Protein AF-A0A545TLX8-F1 (afdb_monomer_lite)

Foldseek 3Di:
DDDDDPPPPVPPDVVNVLVVVLVVLLVVLVVLLVVLVVQLVVLVVVLVVQLVVLVVVCVVVVVPCVSVVSNVVSVVSNVVSVVSSVVSVVVSVVVNVVSVD

pLDDT: mean 90.24, std 14.49, range [48.75, 98.81]

Organism: NCBI:txid2591008

Secondary structure (DSSP, 8-state):
-------------HHHHHHHHHHHHHHHHHHHHHHHHHHHHHHHHHHHHHHHHHHHHHHH-TT-THHHHHHHHHHHHHHHHHHHHHHHHHHHHHHHHHHT-

Structure (mmCIF, N/CA/C/O backbone):
data_AF-A0A545TLX8-F1
#
_entry.id   AF-A0A545TLX8-F1
#
loop_
_atom_site.group_PDB
_atom_site.id
_atom_site.type_symbol
_atom_site.label_atom_id
_atom_site.label_alt_id
_atom_site.label_comp_id
_atom_site.label_asym_id
_atom_site.label_entity_id
_atom_site.label_seq_id
_atom_site.pdbx_PDB_ins_code
_atom_site.Cartn_x
_atom_site.Cartn_y
_atom_site.Cartn_z
_atom_site.occupancy
_atom_site.B_iso_or_equiv
_atom_site.auth_seq_id
_atom_site.auth_comp_id
_atom_site.auth_asym_id
_atom_site.auth_atom_id
_atom_site.pdbx_PDB_model_num
ATOM 1 N N . MET A 1 1 ? 47.329 22.826 -48.114 1.00 51.75 1 MET A N 1
ATOM 2 C CA . MET A 1 1 ? 47.108 21.373 -48.281 1.00 51.75 1 MET A CA 1
ATOM 3 C C . MET A 1 1 ? 48.059 20.677 -47.335 1.00 51.75 1 MET A C 1
ATOM 5 O O . MET A 1 1 ? 49.229 21.012 -47.410 1.00 51.75 1 MET A O 1
ATOM 9 N N . SER A 1 2 ? 47.710 19.789 -46.412 1.00 51.66 2 SER A N 1
ATOM 10 C CA . SER A 1 2 ? 46.490 19.122 -45.901 1.00 51.66 2 SER A CA 1
ATOM 11 C C . SER A 1 2 ? 46.993 18.411 -44.606 1.00 51.66 2 SER A C 1
ATOM 13 O O . SER A 1 2 ? 48.202 18.255 -44.475 1.00 51.66 2 SER A O 1
ATOM 15 N N . GLU A 1 3 ? 46.269 18.007 -43.564 1.00 49.75 3 GLU A N 1
ATOM 16 C CA . GLU A 1 3 ? 44.889 17.579 -43.309 1.00 49.75 3 GLU A CA 1
ATOM 17 C C . GLU A 1 3 ? 44.534 17.928 -41.839 1.00 49.75 3 GLU A C 1
ATOM 19 O O . GLU A 1 3 ? 45.441 18.035 -41.008 1.00 49.75 3 GLU A O 1
ATOM 24 N N . PRO A 1 4 ? 43.251 18.102 -41.474 1.00 57.38 4 PRO A N 1
ATOM 25 C CA . PRO A 1 4 ? 42.845 18.149 -40.071 1.00 57.38 4 PRO A CA 1
ATOM 26 C C . PRO A 1 4 ? 42.923 16.748 -39.429 1.00 57.38 4 PRO A C 1
ATOM 28 O O . PRO A 1 4 ? 42.746 15.748 -40.128 1.00 57.38 4 PRO A O 1
ATOM 31 N N . PRO A 1 5 ? 43.162 16.653 -38.107 1.00 55.62 5 PRO A N 1
ATOM 32 C CA . PRO A 1 5 ? 43.213 15.374 -37.412 1.00 55.62 5 PRO A CA 1
ATOM 33 C C . PRO A 1 5 ? 41.854 14.677 -37.510 1.00 55.62 5 PRO A C 1
ATOM 35 O O . PRO A 1 5 ? 40.814 15.276 -37.233 1.00 55.62 5 PRO A O 1
ATOM 38 N N . SER A 1 6 ? 41.870 13.406 -37.911 1.00 55.62 6 SER A N 1
ATOM 39 C CA . SER A 1 6 ? 40.708 12.529 -37.854 1.00 55.62 6 SER A CA 1
ATOM 40 C C . SER A 1 6 ? 40.335 12.318 -36.389 1.00 55.62 6 SER A C 1
ATOM 42 O O . SER A 1 6 ? 40.909 11.462 -35.713 1.00 55.62 6 SER A O 1
ATOM 44 N N . ASP A 1 7 ? 39.397 13.118 -35.893 1.00 54.72 7 ASP A N 1
ATOM 45 C CA . ASP A 1 7 ? 38.679 12.813 -34.666 1.00 54.72 7 ASP A CA 1
ATOM 46 C C . ASP A 1 7 ? 37.878 11.536 -34.928 1.00 54.72 7 ASP A C 1
ATOM 48 O O . ASP A 1 7 ? 36.757 11.558 -35.441 1.00 54.72 7 ASP A O 1
ATOM 52 N N . SER A 1 8 ? 38.493 10.388 -34.638 1.00 50.25 8 SER A N 1
ATOM 53 C CA . SER A 1 8 ? 37.780 9.135 -34.435 1.00 50.25 8 SER A CA 1
ATOM 54 C C . SER A 1 8 ? 37.026 9.260 -33.114 1.00 50.25 8 SER A C 1
ATOM 56 O O . SER A 1 8 ? 37.333 8.577 -32.134 1.00 50.25 8 SER A O 1
ATOM 58 N N . GLY A 1 9 ? 36.064 10.183 -33.087 1.00 48.75 9 GLY A N 1
ATOM 59 C CA . GLY A 1 9 ? 35.051 10.266 -32.063 1.00 48.75 9 GLY A CA 1
ATOM 60 C C . GLY A 1 9 ? 34.437 8.884 -31.997 1.00 48.75 9 GLY A 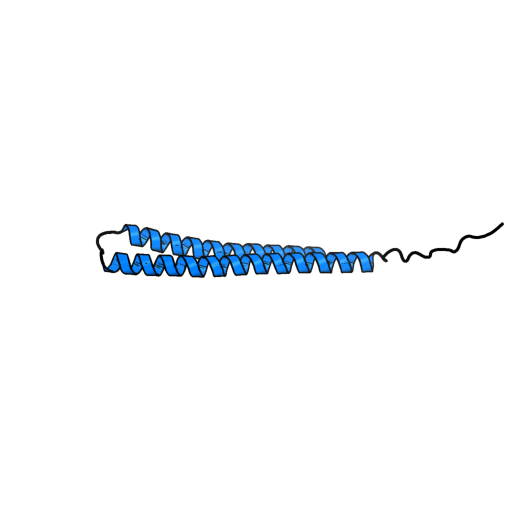C 1
ATOM 61 O O . GLY A 1 9 ? 33.826 8.414 -32.958 1.00 48.75 9 GLY A O 1
ATOM 62 N N . ASN A 1 10 ? 34.719 8.191 -30.901 1.00 59.22 10 ASN A N 1
ATOM 63 C CA . ASN A 1 10 ? 34.219 6.865 -30.616 1.00 59.22 10 ASN A CA 1
ATOM 64 C C . ASN A 1 10 ? 32.701 6.993 -30.466 1.00 59.22 10 ASN A C 1
ATOM 66 O O . ASN A 1 10 ? 32.192 7.181 -29.361 1.00 59.22 10 ASN A O 1
ATOM 70 N N . VAL A 1 11 ? 31.989 6.986 -31.598 1.00 61.44 11 VAL A N 1
ATOM 71 C CA . VAL A 1 11 ? 30.533 6.900 -31.650 1.00 61.44 11 VAL A CA 1
ATOM 72 C C . VAL A 1 11 ? 30.196 5.712 -30.763 1.00 61.44 11 VAL A C 1
ATOM 74 O O . VAL A 1 11 ? 30.763 4.640 -31.004 1.00 61.44 11 VAL A O 1
ATOM 77 N N . PRO A 1 12 ? 29.366 5.875 -29.717 1.00 60.88 12 PRO A N 1
ATOM 78 C CA . PRO A 1 12 ? 28.989 4.756 -28.879 1.00 60.88 12 PRO A CA 1
ATOM 79 C C . PRO A 1 12 ? 28.530 3.634 -29.801 1.00 60.88 12 PRO A C 1
ATOM 81 O O . PRO A 1 12 ? 27.534 3.775 -30.514 1.00 60.88 12 PRO A O 1
ATOM 84 N N . ASN A 1 13 ? 29.306 2.548 -29.844 1.00 74.25 13 ASN A N 1
ATOM 85 C CA . ASN A 1 13 ? 28.875 1.318 -30.483 1.00 74.25 13 ASN A CA 1
ATOM 86 C C . ASN A 1 13 ? 27.464 1.048 -29.941 1.00 74.25 13 ASN A C 1
ATOM 88 O O . ASN A 1 13 ? 27.250 1.167 -28.735 1.00 74.25 13 ASN A O 1
ATOM 92 N N . ALA A 1 14 ? 26.503 0.736 -30.812 1.00 77.06 14 ALA A N 1
ATOM 93 C CA . ALA A 1 14 ? 25.105 0.516 -30.444 1.00 77.06 14 ALA A CA 1
ATOM 94 C C . ALA A 1 14 ? 24.928 -0.408 -29.218 1.00 77.06 14 ALA A C 1
ATOM 96 O O . ALA A 1 14 ? 23.973 -0.243 -28.462 1.00 77.06 14 ALA A O 1
ATOM 97 N N . ALA A 1 15 ? 25.875 -1.322 -28.974 1.00 80.38 15 ALA A N 1
ATOM 98 C CA . ALA A 1 15 ? 25.959 -2.120 -27.753 1.00 80.38 15 ALA A CA 1
ATOM 99 C C . ALA A 1 15 ? 26.127 -1.273 -26.473 1.00 80.38 15 ALA A C 1
ATOM 101 O O . ALA A 1 15 ? 25.341 -1.418 -25.545 1.00 80.38 15 ALA A O 1
ATOM 102 N N . ALA A 1 16 ? 27.073 -0.330 -26.441 1.00 84.25 16 ALA A N 1
ATOM 103 C CA . ALA A 1 16 ? 27.293 0.552 -25.293 1.00 84.25 16 ALA A CA 1
ATOM 104 C C . ALA A 1 16 ? 26.076 1.454 -25.017 1.00 84.25 16 ALA A C 1
ATOM 106 O O . ALA A 1 16 ? 25.699 1.658 -23.866 1.00 84.25 16 ALA A O 1
ATOM 107 N N . ALA A 1 17 ? 25.416 1.950 -26.070 1.00 83.56 17 ALA A N 1
ATOM 108 C CA . ALA A 1 17 ? 24.178 2.717 -25.925 1.00 83.56 17 ALA A CA 1
ATOM 109 C C . ALA A 1 17 ? 23.032 1.860 -25.351 1.00 83.56 17 ALA A C 1
ATOM 111 O O . ALA A 1 17 ? 22.284 2.325 -24.488 1.00 83.56 17 ALA A O 1
ATOM 112 N N . LYS A 1 18 ? 22.918 0.594 -25.784 1.00 85.56 18 LYS A N 1
ATOM 113 C CA . LYS A 1 18 ? 21.954 -0.372 -25.239 1.00 85.56 18 LYS A CA 1
ATOM 114 C C . LYS A 1 18 ? 22.229 -0.664 -23.762 1.00 85.56 18 LYS A C 1
ATOM 116 O O . LYS A 1 18 ? 21.292 -0.637 -22.969 1.00 85.56 18 LYS A O 1
ATOM 121 N N . ASP A 1 19 ? 23.485 -0.876 -23.381 1.00 87.31 19 ASP A N 1
ATOM 122 C CA . ASP A 1 19 ? 23.868 -1.156 -21.992 1.00 87.31 19 ASP A CA 1
ATOM 123 C C . ASP A 1 19 ? 23.550 0.025 -21.065 1.00 87.31 19 ASP A C 1
ATOM 125 O O . ASP A 1 19 ? 22.981 -0.159 -19.988 1.00 87.31 19 ASP A O 1
ATOM 129 N N . MET A 1 20 ? 23.834 1.255 -21.509 1.00 87.75 20 MET A N 1
ATOM 130 C CA . MET A 1 20 ? 23.481 2.471 -20.768 1.00 87.75 20 MET A CA 1
ATOM 131 C C . MET A 1 20 ? 21.964 2.626 -20.601 1.00 87.75 20 MET A C 1
ATOM 133 O O . MET A 1 20 ? 21.492 2.958 -19.512 1.00 87.75 20 MET A O 1
ATOM 137 N N . MET A 1 21 ? 21.191 2.354 -21.657 1.00 88.50 21 MET A N 1
ATOM 138 C CA . MET A 1 21 ? 19.728 2.385 -21.601 1.00 88.50 21 MET A CA 1
ATOM 139 C C . MET A 1 21 ? 19.188 1.350 -20.606 1.00 88.50 21 MET A C 1
ATOM 141 O O . MET A 1 21 ? 18.360 1.688 -19.763 1.00 88.50 21 MET A O 1
ATOM 145 N N . LEU A 1 22 ? 19.675 0.106 -20.663 1.00 90.94 22 LEU A N 1
ATOM 146 C CA . LEU A 1 22 ? 19.267 -0.957 -19.741 1.00 90.94 22 LEU A CA 1
ATOM 147 C C . LEU A 1 22 ? 19.594 -0.599 -18.288 1.00 90.94 22 LEU A C 1
ATOM 149 O O . LEU A 1 22 ? 18.749 -0.780 -17.414 1.00 90.94 22 LEU A O 1
ATOM 153 N N . ALA A 1 23 ? 20.781 -0.046 -18.026 1.00 91.50 23 ALA A N 1
ATOM 154 C CA . ALA A 1 23 ? 21.168 0.397 -16.690 1.00 91.50 23 ALA A CA 1
ATOM 155 C C . ALA A 1 23 ? 20.229 1.488 -16.150 1.00 91.50 23 ALA A C 1
ATOM 157 O O . ALA A 1 23 ? 19.754 1.386 -15.018 1.00 91.50 23 ALA A O 1
ATOM 158 N N . SER A 1 24 ? 19.907 2.494 -16.972 1.00 93.88 24 SER A N 1
ATOM 159 C CA . SER A 1 24 ? 18.985 3.569 -16.590 1.00 93.88 24 SER A CA 1
ATOM 160 C C . SER A 1 24 ? 17.574 3.047 -16.320 1.00 93.88 24 SER A C 1
ATOM 162 O O . SER A 1 24 ? 16.979 3.418 -15.309 1.00 93.88 24 SER A O 1
ATOM 164 N N . VAL A 1 25 ? 17.050 2.153 -17.166 1.00 94.06 25 VAL A N 1
ATOM 165 C CA . VAL A 1 25 ? 15.722 1.561 -16.950 1.00 94.06 25 VAL A CA 1
ATOM 166 C C . VAL A 1 25 ? 15.699 0.711 -15.680 1.00 94.06 25 VAL A C 1
ATOM 168 O O . VAL A 1 25 ? 14.778 0.844 -14.876 1.00 94.06 25 VAL A O 1
ATOM 171 N N . ASN A 1 26 ? 16.722 -0.115 -15.457 1.00 93.88 26 ASN A N 1
ATOM 172 C CA . ASN A 1 26 ? 16.831 -0.925 -14.244 1.00 93.88 26 ASN A CA 1
ATOM 173 C C . ASN A 1 26 ? 16.836 -0.051 -12.983 1.00 93.88 26 ASN A C 1
ATOM 175 O O . ASN A 1 26 ? 16.161 -0.381 -12.009 1.00 93.88 26 ASN A O 1
ATOM 179 N N . GLN A 1 27 ? 17.543 1.082 -13.011 1.00 96.38 27 GLN A N 1
ATOM 180 C CA . GLN A 1 27 ? 17.550 2.032 -11.902 1.00 96.38 27 GLN A CA 1
ATOM 181 C C . GLN A 1 27 ? 16.166 2.651 -11.669 1.00 96.38 27 GLN A C 1
ATOM 183 O O . GLN A 1 27 ? 15.692 2.658 -10.536 1.00 96.38 27 GLN A O 1
ATOM 188 N N . SER A 1 28 ? 15.493 3.135 -12.717 1.00 96.75 28 SER A N 1
ATOM 189 C CA . SER A 1 28 ? 14.144 3.704 -12.591 1.00 96.75 28 SER A CA 1
ATOM 190 C C . SER A 1 28 ? 13.135 2.693 -12.048 1.00 96.75 28 SER A C 1
ATOM 192 O O . SER A 1 28 ? 12.282 3.043 -11.236 1.00 96.75 28 SER A O 1
ATOM 194 N N . ILE A 1 29 ? 13.251 1.428 -12.451 1.00 97.44 29 ILE A N 1
ATOM 195 C CA . ILE A 1 29 ? 12.402 0.348 -11.949 1.00 97.44 29 ILE A CA 1
ATOM 196 C C . ILE A 1 29 ? 12.684 0.055 -10.475 1.00 97.44 29 ILE A C 1
ATOM 198 O O . ILE A 1 29 ? 11.743 -0.089 -9.695 1.00 97.44 29 ILE A O 1
ATOM 202 N N . ALA A 1 30 ? 13.958 -0.009 -10.082 1.00 97.62 30 ALA A N 1
ATOM 203 C CA . ALA A 1 30 ? 14.333 -0.206 -8.687 1.00 97.62 30 ALA A CA 1
ATOM 204 C C . ALA A 1 30 ? 13.761 0.905 -7.793 1.00 97.62 30 ALA A C 1
ATOM 206 O O . ALA A 1 30 ? 13.194 0.601 -6.746 1.00 97.62 30 ALA A O 1
ATOM 207 N N . LEU A 1 31 ? 13.840 2.163 -8.241 1.00 98.44 31 LEU A N 1
ATOM 208 C CA . LEU A 1 31 ? 13.251 3.307 -7.543 1.00 98.44 31 LEU A CA 1
ATOM 209 C C . LEU A 1 31 ? 11.728 3.180 -7.428 1.00 98.44 31 LEU A C 1
ATOM 211 O O . LEU A 1 31 ? 11.198 3.294 -6.333 1.00 98.44 31 LEU A O 1
ATOM 215 N N . ALA A 1 32 ? 11.024 2.839 -8.510 1.00 98.25 32 ALA A N 1
ATOM 216 C CA . ALA A 1 32 ? 9.569 2.680 -8.466 1.00 98.25 32 ALA A CA 1
ATOM 217 C C . ALA A 1 32 ? 9.116 1.596 -7.467 1.00 98.25 32 ALA A C 1
ATOM 219 O O . ALA A 1 32 ? 8.140 1.780 -6.739 1.00 98.25 32 ALA A O 1
ATOM 220 N N . VAL A 1 33 ? 9.828 0.463 -7.406 1.00 98.44 33 VAL A N 1
ATOM 221 C CA . VAL A 1 33 ? 9.540 -0.606 -6.435 1.00 98.44 33 VAL A CA 1
ATOM 222 C C . VAL A 1 33 ? 9.856 -0.157 -5.004 1.00 98.44 33 VAL A C 1
ATOM 224 O O . VAL A 1 33 ? 9.104 -0.486 -4.084 1.00 98.44 33 VAL A O 1
ATOM 227 N N . GLN A 1 34 ? 10.939 0.598 -4.802 1.00 98.56 34 GLN A N 1
ATOM 228 C CA . GLN A 1 34 ? 11.283 1.181 -3.502 1.00 98.56 34 GLN A CA 1
ATOM 229 C C . GLN A 1 34 ? 10.216 2.175 -3.036 1.00 98.56 34 GLN A C 1
ATOM 231 O O . GLN A 1 34 ? 9.695 2.009 -1.937 1.00 98.56 34 GLN A O 1
ATOM 236 N N . ASP A 1 35 ? 9.805 3.106 -3.896 1.00 98.56 35 ASP A N 1
ATOM 237 C CA . ASP A 1 35 ? 8.772 4.101 -3.601 1.00 98.56 35 ASP A CA 1
ATOM 238 C C . ASP A 1 35 ? 7.447 3.435 -3.209 1.00 98.56 35 ASP A C 1
ATOM 240 O O . ASP A 1 35 ? 6.822 3.804 -2.214 1.00 98.56 35 ASP A O 1
ATOM 244 N N . ALA A 1 36 ? 7.032 2.398 -3.944 1.00 98.62 36 ALA A N 1
ATOM 245 C CA . ALA A 1 36 ? 5.830 1.634 -3.613 1.00 98.62 36 ALA A CA 1
ATOM 246 C C . ALA A 1 36 ? 5.971 0.870 -2.283 1.00 98.62 36 ALA A C 1
ATOM 248 O O . ALA A 1 36 ? 5.017 0.769 -1.507 1.00 98.62 36 ALA A O 1
ATOM 249 N N . THR A 1 37 ? 7.168 0.356 -1.986 1.00 98.75 37 THR A N 1
ATOM 250 C CA . THR A 1 37 ? 7.457 -0.313 -0.710 1.00 98.75 37 THR A CA 1
ATOM 251 C C . THR A 1 37 ? 7.381 0.674 0.453 1.00 98.75 37 THR A C 1
ATOM 253 O O . THR A 1 37 ? 6.816 0.357 1.501 1.00 98.75 37 THR A O 1
ATOM 256 N N . ASP A 1 38 ? 7.921 1.876 0.280 1.00 98.75 38 ASP A N 1
ATOM 257 C CA . ASP A 1 38 ? 7.915 2.913 1.307 1.00 98.75 38 ASP A CA 1
ATOM 258 C C . ASP A 1 38 ? 6.515 3.491 1.515 1.00 98.75 38 ASP A C 1
ATOM 260 O O . ASP A 1 38 ? 6.101 3.684 2.660 1.00 98.75 38 ASP A O 1
ATOM 264 N N . LEU A 1 39 ? 5.729 3.654 0.446 1.00 98.50 39 LEU A N 1
ATOM 265 C CA . LEU A 1 39 ? 4.306 3.975 0.546 1.00 98.50 39 LEU A CA 1
ATOM 266 C C . LEU A 1 39 ? 3.560 2.937 1.397 1.00 98.50 39 LEU A C 1
ATOM 268 O O . LEU A 1 39 ? 2.845 3.315 2.326 1.00 98.50 39 LEU A O 1
ATOM 272 N N . MET A 1 40 ? 3.755 1.643 1.119 1.00 98.69 40 MET A N 1
ATOM 273 C CA . MET A 1 40 ? 3.147 0.557 1.893 1.00 98.69 40 MET A CA 1
ATOM 274 C C . MET A 1 40 ? 3.544 0.624 3.372 1.00 98.69 40 MET A C 1
ATOM 276 O O . MET A 1 40 ? 2.680 0.524 4.241 1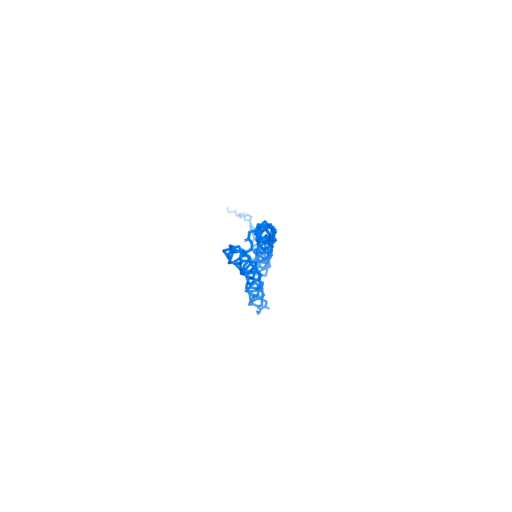.00 98.69 40 MET A O 1
ATOM 280 N N . ARG A 1 41 ? 4.829 0.835 3.686 1.00 98.69 41 ARG A N 1
ATOM 281 C CA . ARG A 1 41 ? 5.295 0.972 5.078 1.00 98.69 41 ARG A CA 1
ATOM 282 C C . ARG A 1 41 ? 4.671 2.176 5.782 1.00 98.69 41 ARG A C 1
ATOM 284 O O . ARG A 1 41 ? 4.253 2.055 6.934 1.00 98.69 41 ARG A O 1
ATOM 291 N N . ASN A 1 42 ? 4.590 3.315 5.098 1.00 98.62 42 ASN A N 1
ATOM 292 C CA . ASN A 1 42 ? 4.015 4.538 5.649 1.00 98.62 42 ASN A CA 1
ATOM 293 C C . ASN A 1 42 ? 2.519 4.370 5.934 1.00 98.62 42 ASN A C 1
ATOM 295 O O . ASN A 1 42 ? 2.076 4.665 7.044 1.00 98.62 42 ASN A O 1
ATOM 299 N N . ILE A 1 43 ? 1.761 3.830 4.974 1.00 98.69 43 ILE A N 1
ATOM 300 C CA . ILE A 1 43 ? 0.338 3.520 5.152 1.00 98.69 43 ILE A CA 1
ATOM 301 C C . ILE A 1 43 ? 0.152 2.520 6.294 1.00 98.69 43 ILE A C 1
ATOM 303 O O . ILE A 1 43 ? -0.637 2.777 7.196 1.00 98.69 43 ILE A O 1
ATOM 307 N N . ALA A 1 44 ? 0.913 1.422 6.321 1.00 98.25 44 ALA A N 1
ATOM 308 C CA . ALA A 1 44 ? 0.797 0.417 7.375 1.00 98.25 44 ALA A CA 1
ATOM 309 C C . ALA A 1 44 ? 1.021 1.006 8.777 1.00 98.25 44 ALA A C 1
ATOM 311 O O . ALA A 1 44 ? 0.288 0.669 9.706 1.00 98.25 44 ALA A O 1
ATOM 312 N N . SER A 1 45 ? 1.992 1.909 8.935 1.00 98.56 45 SER A N 1
ATOM 313 C CA . SER A 1 45 ? 2.265 2.586 10.208 1.00 98.56 45 SER A CA 1
ATOM 314 C C . SER A 1 45 ? 1.110 3.499 10.648 1.00 98.56 45 SER A C 1
ATOM 316 O O . SER A 1 45 ? 0.620 3.402 11.780 1.00 98.56 45 SER A O 1
ATOM 318 N N . ILE A 1 46 ? 0.634 4.355 9.737 1.00 98.69 46 ILE A N 1
ATOM 319 C CA . ILE A 1 46 ? -0.462 5.297 10.001 1.00 98.69 46 ILE A CA 1
ATOM 320 C C . ILE A 1 46 ? -1.746 4.531 10.327 1.00 98.69 46 ILE A C 1
ATOM 322 O O . ILE A 1 46 ? -2.354 4.755 11.373 1.00 98.69 46 ILE A O 1
ATOM 326 N N . GLU A 1 47 ? -2.126 3.578 9.483 1.00 98.75 47 GLU A N 1
ATOM 327 C CA . GLU A 1 47 ? -3.390 2.855 9.614 1.00 98.75 47 GLU A CA 1
ATOM 328 C C . GLU A 1 47 ? -3.396 1.900 10.813 1.00 98.75 47 GLU A C 1
ATOM 330 O O . GLU A 1 47 ? -4.412 1.766 11.492 1.00 98.75 47 GLU A O 1
ATOM 335 N N . THR A 1 48 ? -2.253 1.309 11.184 1.00 98.62 48 THR A N 1
ATOM 336 C CA . THR A 1 48 ? -2.151 0.548 12.446 1.00 98.62 48 THR A CA 1
ATOM 337 C C . THR A 1 48 ? -2.402 1.448 13.659 1.00 98.62 48 THR A C 1
ATOM 339 O O . THR A 1 48 ? -3.057 1.032 14.619 1.00 98.62 48 THR A O 1
ATOM 342 N N . THR A 1 49 ? -1.943 2.702 13.612 1.00 98.75 49 THR A N 1
ATOM 343 C CA . THR A 1 49 ? -2.223 3.691 14.664 1.00 98.75 49 THR A CA 1
ATOM 344 C C . THR A 1 49 ? -3.710 4.048 14.706 1.00 98.75 49 THR A C 1
ATOM 346 O O . THR A 1 49 ? -4.303 4.075 15.787 1.00 98.75 49 THR A O 1
ATOM 349 N N . VAL A 1 50 ? -4.338 4.256 13.543 1.00 98.75 50 VAL A N 1
ATOM 350 C CA . VAL A 1 50 ? -5.788 4.492 13.426 1.00 98.75 50 VAL A CA 1
ATOM 351 C C . VAL A 1 50 ? -6.577 3.333 14.039 1.00 98.75 50 VAL A C 1
ATOM 353 O O . VAL A 1 50 ? -7.442 3.567 14.886 1.00 98.75 50 VAL A O 1
ATOM 356 N N . ILE A 1 51 ? -6.235 2.088 13.690 1.00 98.81 51 ILE A N 1
ATOM 357 C CA . ILE A 1 51 ? -6.866 0.878 14.235 1.00 98.81 51 ILE A CA 1
ATOM 358 C C . ILE A 1 51 ? -6.734 0.837 15.759 1.00 98.81 51 ILE A C 1
ATOM 360 O O . ILE A 1 51 ? -7.724 0.579 16.445 1.00 98.81 51 ILE A O 1
ATOM 364 N N . GLY A 1 52 ? -5.545 1.110 16.304 1.00 98.56 52 GLY A N 1
ATOM 365 C CA . GLY A 1 52 ? -5.309 1.113 17.749 1.00 98.56 52 GLY A CA 1
ATOM 366 C C . GLY A 1 52 ? -6.173 2.140 18.490 1.00 98.56 52 GLY A C 1
ATOM 367 O O . GLY A 1 52 ? -6.833 1.799 19.474 1.00 98.56 52 GLY A O 1
ATOM 368 N N . ILE A 1 53 ? -6.230 3.378 17.988 1.00 98.38 53 ILE A N 1
ATOM 369 C CA . ILE A 1 53 ? -7.038 4.456 18.582 1.00 98.38 53 ILE A CA 1
ATOM 370 C C . ILE A 1 53 ? -8.534 4.132 18.492 1.00 98.38 53 ILE A C 1
ATOM 372 O O . ILE A 1 53 ? -9.251 4.263 19.487 1.00 98.38 53 ILE A O 1
ATOM 376 N N . ALA A 1 54 ? -9.013 3.695 17.325 1.00 98.50 54 ALA A N 1
ATOM 377 C CA . ALA A 1 54 ? -10.413 3.334 17.128 1.00 98.50 54 ALA A CA 1
ATOM 378 C C . ALA A 1 54 ? -10.818 2.143 18.010 1.00 98.50 54 ALA A C 1
ATOM 380 O O . ALA A 1 54 ? -11.879 2.176 18.625 1.00 98.50 54 ALA A O 1
ATOM 381 N N . SER A 1 55 ? -9.946 1.143 18.161 1.00 98.44 55 SER A N 1
ATOM 382 C CA . SER A 1 55 ? -10.189 -0.013 19.034 1.00 98.44 55 SER A CA 1
ATOM 383 C C . SER A 1 55 ? -10.295 0.394 20.505 1.00 98.44 55 SER A C 1
ATOM 385 O O . SER A 1 55 ? -11.208 -0.047 21.200 1.00 98.44 55 SER A O 1
ATOM 387 N N . ALA A 1 56 ? -9.405 1.274 20.982 1.00 98.38 56 ALA A N 1
ATOM 388 C CA . ALA A 1 56 ? -9.456 1.782 22.352 1.00 98.38 56 ALA A CA 1
ATOM 389 C C . ALA A 1 56 ? -10.739 2.585 22.623 1.00 98.38 56 ALA A C 1
ATOM 391 O O . ALA A 1 56 ? -11.370 2.416 23.666 1.00 98.38 56 ALA A O 1
ATOM 392 N N . LYS A 1 57 ? -11.156 3.428 21.669 1.00 98.12 57 LYS A N 1
ATOM 393 C CA . LYS A 1 57 ? -12.416 4.175 21.765 1.00 98.12 57 LYS A CA 1
ATOM 394 C C . LYS A 1 57 ? -13.631 3.256 21.741 1.00 98.12 57 LYS A C 1
ATOM 396 O O . LYS A 1 57 ? -14.533 3.435 22.550 1.00 98.12 57 LYS A O 1
ATOM 401 N N . TRP A 1 58 ? -13.629 2.240 20.884 1.00 98.00 58 TRP A N 1
ATOM 402 C CA . TRP A 1 58 ? -14.736 1.294 20.813 1.00 98.00 58 TRP A CA 1
ATOM 403 C C . TRP A 1 58 ? -14.888 0.477 22.094 1.00 98.00 58 TRP A C 1
ATOM 405 O O . TRP A 1 58 ? -16.005 0.233 22.536 1.00 98.00 58 TRP A O 1
ATOM 415 N N . LEU A 1 59 ? -13.777 0.117 22.741 1.00 97.31 59 LEU A N 1
ATOM 416 C CA . LEU A 1 59 ? -13.811 -0.528 24.052 1.00 97.31 59 LEU A CA 1
ATOM 417 C C . LEU A 1 59 ? -14.464 0.367 25.122 1.00 97.31 59 LEU A C 1
ATOM 419 O O . LEU A 1 59 ? -15.200 -0.138 25.967 1.00 97.31 59 LEU A O 1
ATOM 423 N N . ALA A 1 60 ? -14.202 1.677 25.090 1.00 97.38 60 ALA A N 1
ATOM 424 C CA . ALA A 1 60 ? -14.793 2.642 26.020 1.00 97.38 60 ALA A CA 1
ATOM 425 C C . ALA A 1 60 ? -16.269 2.953 25.704 1.00 97.38 60 ALA A C 1
ATOM 427 O O . ALA A 1 60 ? -17.059 3.201 26.613 1.00 97.38 60 ALA A O 1
ATOM 428 N N . GLU A 1 61 ? -16.644 2.924 24.425 1.00 97.19 61 GLU A N 1
ATOM 429 C CA . GLU A 1 61 ? -17.964 3.301 23.914 1.00 97.19 61 GLU A CA 1
ATOM 430 C C . GLU A 1 61 ? -18.525 2.207 22.976 1.00 97.19 61 GLU A C 1
ATOM 432 O O . GLU A 1 61 ? -18.681 2.428 21.772 1.00 97.19 61 GLU A O 1
ATOM 437 N N . PRO A 1 62 ? -18.863 1.010 23.493 1.00 92.56 62 PRO A N 1
ATOM 438 C CA . PRO A 1 62 ? -19.170 -0.164 22.663 1.00 92.56 62 PRO A CA 1
ATOM 439 C C . PRO A 1 62 ? -20.427 -0.016 21.798 1.00 92.56 62 PRO A C 1
ATOM 441 O O . PRO A 1 62 ? -20.547 -0.672 20.763 1.00 92.56 62 PRO A O 1
ATOM 444 N N . ALA A 1 63 ? -21.356 0.858 22.197 1.00 95.88 63 ALA A N 1
ATOM 445 C CA . ALA A 1 63 ? -22.561 1.161 21.428 1.00 95.88 63 ALA A CA 1
ATOM 446 C C . ALA A 1 63 ? -22.280 2.005 20.170 1.00 95.88 63 ALA A C 1
ATOM 448 O O . ALA A 1 63 ? -23.113 2.041 19.264 1.00 95.88 63 ALA A O 1
ATOM 449 N N . ASN A 1 64 ? -21.126 2.677 20.096 1.00 95.50 64 ASN A N 1
ATOM 450 C CA . ASN A 1 64 ? -20.745 3.474 18.940 1.00 95.50 64 ASN A CA 1
ATOM 451 C C . ASN A 1 64 ? -20.060 2.593 17.886 1.00 95.50 64 ASN A C 1
ATOM 453 O O . ASN A 1 64 ? -18.856 2.341 17.926 1.00 95.50 64 ASN A O 1
ATOM 457 N N . VAL A 1 65 ? -20.853 2.115 16.929 1.00 93.62 65 VAL A N 1
ATOM 458 C CA . VAL A 1 65 ? -20.396 1.193 15.879 1.00 93.62 65 VAL A CA 1
ATOM 459 C C . VAL A 1 65 ? -19.523 1.854 14.806 1.00 93.62 65 VAL A C 1
ATOM 461 O O . VAL A 1 65 ? -18.877 1.140 14.042 1.00 93.62 65 VAL A O 1
ATOM 464 N N . GLU A 1 66 ? -19.424 3.187 14.767 1.00 96.06 66 GLU A N 1
ATOM 465 C CA . GLU A 1 66 ? -18.602 3.894 13.772 1.00 96.06 66 GLU A CA 1
ATOM 466 C C . GLU A 1 66 ? -17.111 3.569 13.899 1.00 96.06 66 GLU A C 1
ATOM 468 O O . GLU A 1 66 ? -16.381 3.551 12.908 1.00 96.06 66 GLU A O 1
ATOM 473 N N . TYR A 1 67 ? -16.644 3.220 15.099 1.00 98.06 67 TYR A N 1
ATOM 474 C CA . TYR A 1 67 ? -15.262 2.783 15.286 1.00 98.06 67 TYR A CA 1
ATOM 475 C C . TYR A 1 67 ? -14.944 1.496 14.526 1.00 98.06 67 TYR A C 1
ATOM 477 O O . TYR A 1 67 ? -13.826 1.343 14.035 1.00 98.06 67 TYR A O 1
ATOM 485 N N . LYS A 1 68 ? -15.926 0.601 14.356 1.00 95.81 68 LYS A N 1
ATOM 486 C CA . LYS A 1 68 ? -15.767 -0.587 13.515 1.00 95.81 68 LYS A CA 1
ATOM 487 C C . LYS A 1 68 ? -15.560 -0.192 12.052 1.00 95.81 68 LYS A C 1
ATOM 489 O O . LYS A 1 68 ? -14.667 -0.736 11.411 1.00 95.81 68 LYS A O 1
ATOM 494 N N . ASN A 1 69 ? -16.329 0.776 11.550 1.00 97.12 69 ASN A N 1
ATOM 495 C CA . ASN A 1 69 ? -16.200 1.268 10.174 1.00 97.12 69 ASN A CA 1
ATOM 496 C C . ASN A 1 69 ? -14.822 1.901 9.932 1.00 97.12 69 ASN A C 1
ATOM 498 O O . ASN A 1 69 ? -14.208 1.657 8.896 1.00 97.12 69 ASN A O 1
ATOM 502 N N . ILE A 1 70 ? -14.305 2.662 10.904 1.00 98.31 70 ILE A N 1
ATOM 503 C CA . ILE A 1 70 ? -12.956 3.248 10.843 1.00 98.31 70 ILE A CA 1
ATOM 504 C C . ILE A 1 70 ? -11.885 2.151 10.798 1.00 98.31 70 ILE A C 1
ATOM 506 O O . ILE A 1 70 ? -10.980 2.210 9.969 1.00 98.31 70 ILE A O 1
ATOM 510 N N . ILE A 1 71 ? -11.995 1.134 11.659 1.00 98.56 71 ILE A N 1
ATOM 511 C CA . ILE A 1 71 ? -11.066 -0.005 11.683 1.00 98.56 71 ILE A CA 1
ATOM 512 C C . ILE A 1 71 ? -11.088 -0.759 10.352 1.00 98.56 71 ILE A C 1
ATOM 514 O O . ILE A 1 71 ? -10.033 -1.124 9.839 1.00 98.56 71 ILE A O 1
ATOM 518 N N . ASP A 1 72 ? -12.272 -1.019 9.804 1.00 98.31 72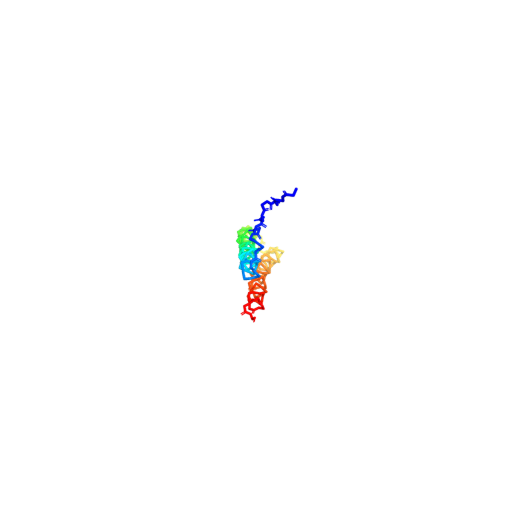 ASP A N 1
ATOM 519 C CA . ASP A 1 72 ? -12.402 -1.754 8.549 1.00 98.31 72 ASP A CA 1
ATOM 520 C C . ASP A 1 72 ? -11.875 -0.924 7.364 1.00 98.31 72 ASP A C 1
ATOM 522 O O . ASP A 1 72 ? -11.106 -1.453 6.562 1.00 9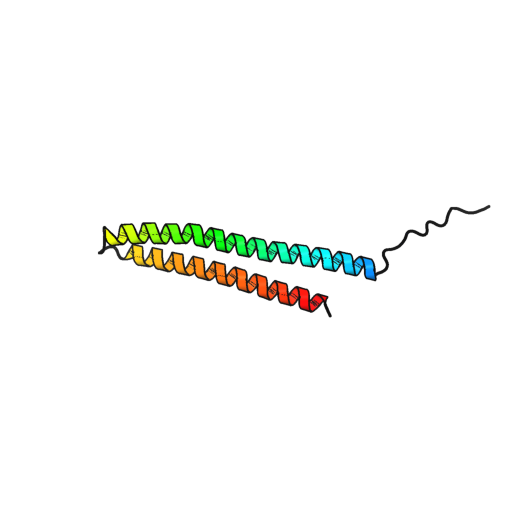8.31 72 ASP A O 1
ATOM 526 N N . SER A 1 73 ? -12.132 0.389 7.336 1.00 98.44 73 SER A N 1
ATOM 527 C CA . SER A 1 73 ? -11.553 1.307 6.339 1.00 98.44 73 SER A CA 1
ATOM 528 C C . SER A 1 73 ? -10.021 1.331 6.402 1.00 98.44 73 SER A C 1
ATOM 530 O O . SER A 1 73 ? -9.352 1.255 5.376 1.00 98.44 73 SER A O 1
ATOM 532 N N . ALA A 1 74 ? -9.441 1.368 7.605 1.00 98.69 74 ALA A N 1
ATOM 533 C CA . ALA A 1 74 ? -7.991 1.339 7.788 1.00 98.69 74 ALA A CA 1
ATOM 534 C C . ALA A 1 74 ? -7.362 0.040 7.246 1.00 98.69 74 ALA A C 1
ATOM 536 O O . ALA A 1 74 ? -6.316 0.067 6.593 1.00 98.69 74 ALA A O 1
ATOM 537 N N . LYS A 1 75 ? -8.019 -1.112 7.455 1.00 98.69 75 LY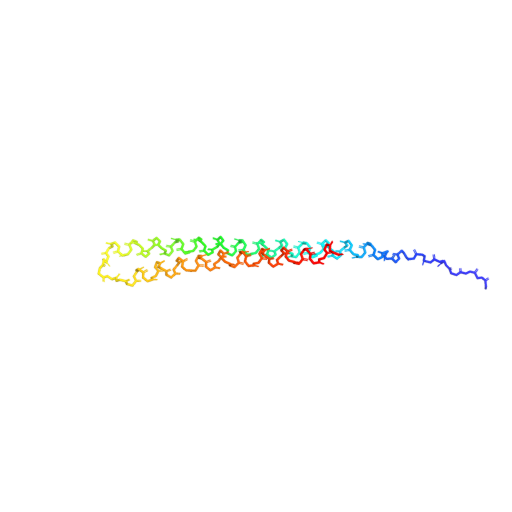S A N 1
ATOM 538 C CA . LYS A 1 75 ? -7.582 -2.393 6.871 1.00 98.69 75 LYS A CA 1
ATOM 539 C C . LYS A 1 7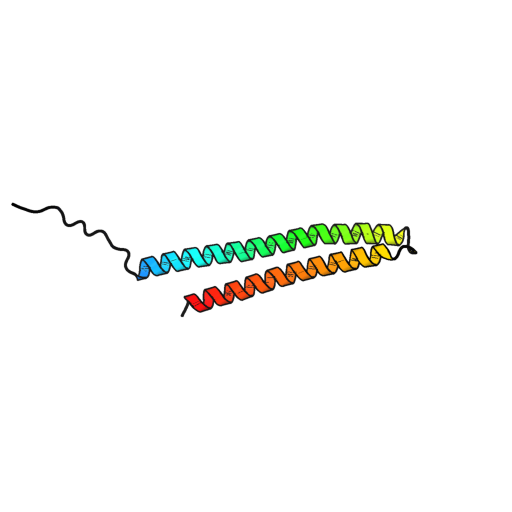5 ? -7.638 -2.371 5.345 1.00 98.69 75 LYS A C 1
ATOM 541 O O . LYS A 1 75 ? -6.719 -2.878 4.707 1.00 98.69 75 LYS A O 1
ATOM 546 N N . GLU A 1 76 ? -8.689 -1.799 4.762 1.00 98.69 76 GLU A N 1
ATOM 547 C CA . GLU A 1 76 ? -8.814 -1.658 3.308 1.00 98.69 76 GLU A CA 1
ATOM 548 C C . GLU A 1 76 ? -7.698 -0.783 2.730 1.00 98.69 76 GLU A C 1
ATOM 550 O O . GLU A 1 76 ? -7.082 -1.165 1.734 1.00 98.69 76 GLU A O 1
ATOM 555 N N . THR A 1 77 ? -7.355 0.327 3.389 1.00 98.62 77 THR A N 1
ATOM 556 C CA . THR A 1 77 ? -6.232 1.184 2.979 1.00 98.62 77 THR A CA 1
ATOM 557 C C . THR A 1 77 ? -4.895 0.434 3.026 1.00 98.62 77 THR A C 1
ATOM 559 O O . THR A 1 77 ? -4.082 0.552 2.103 1.00 98.62 77 THR A O 1
ATOM 562 N N . ILE A 1 78 ? -4.664 -0.398 4.051 1.00 98.69 78 ILE A N 1
ATOM 563 C CA . ILE A 1 78 ? -3.476 -1.267 4.111 1.00 98.69 78 ILE A CA 1
ATOM 564 C C . ILE A 1 78 ? -3.471 -2.248 2.934 1.00 98.69 78 ILE A C 1
ATOM 566 O O . ILE A 1 78 ? -2.464 -2.331 2.226 1.00 98.69 78 ILE A O 1
ATOM 570 N N . THR A 1 79 ? -4.579 -2.948 2.677 1.00 98.50 79 THR A N 1
ATOM 571 C CA . THR A 1 79 ? -4.703 -3.873 1.537 1.00 98.50 79 THR A CA 1
ATOM 572 C C . THR A 1 79 ? -4.426 -3.170 0.211 1.00 98.50 79 THR A C 1
ATOM 574 O O . THR A 1 79 ? -3.637 -3.672 -0.589 1.00 98.50 79 THR A O 1
ATOM 577 N N . PHE A 1 80 ? -4.986 -1.976 0.002 1.00 98.06 80 PHE A N 1
ATOM 578 C CA . PHE A 1 80 ? -4.717 -1.159 -1.180 1.00 98.06 80 PHE A CA 1
ATOM 579 C C . PHE A 1 80 ? -3.216 -0.907 -1.373 1.00 98.06 80 PHE A C 1
ATOM 581 O O . PHE A 1 80 ? -2.707 -1.025 -2.489 1.00 98.06 80 PHE A O 1
ATOM 588 N N . SER A 1 81 ? -2.489 -0.593 -0.299 1.00 98.38 81 SER A N 1
ATOM 589 C CA . SER A 1 81 ? -1.050 -0.325 -0.382 1.00 98.38 81 SER A CA 1
ATOM 590 C C . SER A 1 81 ? -0.232 -1.568 -0.760 1.00 98.38 81 SER A C 1
ATOM 592 O O . SER A 1 81 ? 0.700 -1.476 -1.559 1.00 98.38 81 SER A O 1
ATOM 594 N N . VAL A 1 82 ? -0.631 -2.744 -0.263 1.00 98.56 82 VAL A N 1
ATOM 595 C CA . VAL A 1 82 ? -0.026 -4.032 -0.634 1.00 98.56 82 VAL A CA 1
ATOM 596 C C . VAL A 1 82 ? -0.293 -4.333 -2.105 1.00 98.56 82 VAL A C 1
ATOM 598 O O . VAL A 1 82 ? 0.634 -4.645 -2.850 1.00 98.56 82 VAL A O 1
ATOM 601 N N . GLU A 1 83 ? -1.538 -4.176 -2.557 1.00 98.50 83 GLU A N 1
ATOM 602 C CA . GLU A 1 83 ? -1.886 -4.363 -3.965 1.00 98.50 83 GLU A CA 1
ATOM 603 C C . GLU A 1 83 ? -1.143 -3.393 -4.887 1.00 98.50 83 GLU A C 1
ATOM 605 O O . GLU A 1 83 ? -0.772 -3.766 -6.001 1.00 98.50 83 GLU A O 1
ATOM 610 N N . ASN A 1 84 ? -0.936 -2.146 -4.454 1.00 98.31 84 ASN A N 1
ATOM 611 C CA . ASN A 1 84 ? -0.165 -1.166 -5.207 1.00 98.31 84 ASN A CA 1
ATOM 612 C C . ASN A 1 84 ? 1.283 -1.638 -5.399 1.00 98.31 84 ASN A C 1
ATOM 614 O O . ASN A 1 84 ? 1.751 -1.681 -6.538 1.00 98.31 84 ASN A O 1
ATOM 618 N N . LEU A 1 85 ? 1.948 -2.077 -4.326 1.00 98.69 85 LEU A N 1
ATOM 619 C CA . LEU A 1 85 ? 3.294 -2.645 -4.400 1.00 98.69 85 LEU A CA 1
ATOM 620 C C . LEU A 1 85 ? 3.347 -3.864 -5.331 1.00 98.69 85 LEU A C 1
ATOM 622 O O . LEU A 1 85 ? 4.232 -3.942 -6.185 1.00 98.69 85 LEU A O 1
ATOM 626 N N . THR A 1 86 ? 2.385 -4.784 -5.227 1.00 98.62 86 THR A N 1
ATOM 627 C CA . THR A 1 86 ? 2.300 -5.947 -6.121 1.00 98.62 86 THR A CA 1
ATOM 628 C C . THR A 1 86 ? 2.171 -5.521 -7.582 1.00 98.62 86 THR A C 1
ATOM 630 O O . THR A 1 86 ? 2.957 -5.963 -8.418 1.00 98.62 86 THR A O 1
ATOM 633 N N . LYS A 1 87 ? 1.240 -4.612 -7.900 1.00 98.56 87 LYS A N 1
ATOM 634 C CA . LYS A 1 87 ? 1.020 -4.113 -9.268 1.00 98.56 87 LYS A CA 1
ATOM 635 C C . LYS A 1 87 ? 2.271 -3.433 -9.831 1.00 98.56 87 LYS A C 1
ATOM 637 O O . LYS A 1 87 ? 2.618 -3.654 -10.993 1.00 98.56 87 LYS A O 1
ATOM 642 N N . VAL A 1 88 ? 2.968 -2.630 -9.024 1.00 98.44 88 VAL A N 1
ATOM 643 C CA . VAL A 1 88 ? 4.234 -1.994 -9.421 1.00 98.44 88 VAL A CA 1
ATOM 644 C C . VAL A 1 88 ? 5.309 -3.049 -9.688 1.00 98.44 88 VAL A C 1
ATOM 646 O O . VAL A 1 88 ? 5.937 -3.006 -10.745 1.00 98.44 88 VAL A O 1
ATOM 649 N N . GLY A 1 89 ? 5.475 -4.032 -8.800 1.00 98.00 89 GLY A N 1
ATOM 650 C CA . GLY A 1 89 ? 6.443 -5.122 -8.962 1.00 98.00 89 GLY A CA 1
ATOM 651 C C . GLY A 1 89 ? 6.186 -5.995 -10.197 1.00 98.00 89 GLY A C 1
ATOM 652 O O . GLY A 1 89 ? 7.112 -6.318 -10.941 1.00 98.00 89 GLY A O 1
ATOM 653 N N . GLU A 1 90 ? 4.927 -6.331 -10.478 1.00 98.25 90 GLU A N 1
ATOM 654 C CA . GLU A 1 90 ? 4.549 -7.078 -11.681 1.00 98.25 90 GLU A CA 1
ATOM 655 C C . GLU A 1 90 ? 4.843 -6.293 -12.963 1.00 98.25 90 GLU A C 1
ATOM 657 O O . GLU A 1 90 ? 5.380 -6.840 -13.929 1.00 98.25 90 GLU A O 1
ATOM 662 N N . ASN A 1 91 ? 4.498 -5.003 -12.989 1.00 97.56 91 ASN A N 1
ATOM 663 C CA . ASN A 1 91 ? 4.746 -4.149 -14.147 1.00 97.56 91 ASN A CA 1
ATOM 664 C C . ASN A 1 91 ? 6.246 -3.924 -14.369 1.00 97.56 91 ASN A C 1
ATOM 666 O O . ASN A 1 91 ? 6.708 -4.012 -15.506 1.00 97.56 91 ASN A O 1
ATOM 670 N N . ALA A 1 92 ? 7.013 -3.737 -13.295 1.00 95.81 92 ALA A N 1
ATOM 671 C CA . ALA A 1 92 ? 8.471 -3.726 -13.320 1.00 95.81 92 ALA A CA 1
ATOM 672 C C . ALA A 1 92 ? 9.035 -5.001 -13.973 1.00 95.81 92 ALA A C 1
ATOM 674 O O . ALA A 1 92 ? 9.800 -4.919 -14.936 1.00 95.81 92 ALA A O 1
ATOM 675 N N . GLY A 1 93 ? 8.597 -6.182 -13.524 1.00 95.06 93 GLY A N 1
ATOM 676 C CA . GLY A 1 93 ? 9.022 -7.463 -14.094 1.00 95.06 93 GLY A CA 1
ATOM 677 C C . GLY A 1 93 ? 8.703 -7.601 -15.588 1.00 95.06 93 GLY A C 1
ATOM 678 O O . GLY A 1 93 ? 9.540 -8.071 -16.363 1.00 95.06 93 GLY A O 1
ATOM 679 N N . LYS A 1 94 ? 7.525 -7.131 -16.023 1.00 96.19 94 LYS A N 1
ATOM 680 C CA . LYS A 1 94 ? 7.142 -7.105 -17.447 1.00 96.19 94 LYS A CA 1
ATOM 681 C C . LYS A 1 94 ? 8.075 -6.216 -18.272 1.00 96.19 94 LYS A C 1
ATOM 683 O O . LYS A 1 94 ? 8.495 -6.638 -19.350 1.00 96.19 94 LYS A O 1
ATOM 688 N N . VAL A 1 95 ? 8.430 -5.029 -17.774 1.00 93.69 95 VAL A N 1
ATOM 689 C CA . VAL A 1 95 ? 9.356 -4.120 -18.470 1.00 93.69 95 VAL A CA 1
ATOM 690 C C . VAL A 1 95 ? 10.741 -4.756 -18.603 1.00 93.69 95 VAL A C 1
ATOM 692 O O . VAL A 1 95 ? 11.246 -4.832 -19.724 1.00 93.69 95 VAL A O 1
ATOM 695 N N . LEU A 1 96 ? 11.319 -5.307 -17.525 1.00 91.31 96 LEU A N 1
ATOM 696 C CA . LEU A 1 96 ? 12.613 -6.010 -17.605 1.00 91.31 96 LEU A CA 1
ATOM 697 C C . LEU A 1 96 ? 12.577 -7.158 -18.622 1.00 91.31 96 LEU A C 1
ATOM 699 O O . LEU A 1 96 ? 13.484 -7.292 -19.446 1.00 91.31 96 LEU A O 1
ATOM 703 N N . SER A 1 97 ? 11.516 -7.968 -18.598 1.00 91.75 97 SER A N 1
ATOM 704 C CA . SER A 1 97 ? 11.349 -9.082 -19.537 1.00 91.75 97 SER A CA 1
ATOM 705 C C . SER A 1 97 ? 11.248 -8.611 -20.990 1.00 91.75 97 SER A C 1
ATOM 707 O O . SER A 1 97 ? 11.788 -9.264 -21.880 1.00 91.75 97 SER A O 1
ATOM 709 N N . SER A 1 98 ? 10.591 -7.475 -21.243 1.00 89.88 98 SER A N 1
ATOM 710 C CA . SER A 1 98 ? 10.463 -6.913 -22.592 1.00 89.88 98 SER A CA 1
ATOM 711 C C . SER A 1 98 ? 11.788 -6.407 -23.167 1.00 89.88 98 SER A C 1
ATOM 713 O O . SER A 1 98 ? 12.009 -6.543 -24.364 1.00 89.88 98 SER A O 1
ATOM 715 N N . LEU A 1 99 ? 12.678 -5.881 -22.319 1.00 85.06 99 LEU A N 1
ATOM 716 C CA . LEU A 1 99 ? 13.974 -5.322 -22.724 1.00 85.06 99 LEU A CA 1
ATOM 717 C C . LEU A 1 99 ? 15.093 -6.364 -22.824 1.00 85.06 99 LEU A C 1
ATOM 719 O O . LEU A 1 99 ? 16.131 -6.102 -23.431 1.00 85.06 99 LEU A O 1
ATOM 723 N N . SER A 1 100 ? 14.886 -7.535 -22.219 1.00 75.06 100 SER A N 1
ATOM 724 C CA . SER A 1 100 ? 15.821 -8.666 -22.262 1.00 75.06 100 SER A CA 1
ATOM 725 C C . SER A 1 100 ? 15.630 -9.568 -23.492 1.00 75.06 100 SER A C 1
ATOM 727 O O . SER A 1 100 ? 16.388 -10.522 -23.659 1.00 75.06 100 SER A O 1
ATOM 729 N N . LYS A 1 101 ? 14.610 -9.301 -24.319 1.00 61.19 101 LYS A N 1
ATOM 730 C CA . LYS A 1 101 ? 14.363 -9.964 -25.610 1.00 61.19 101 LYS A CA 1
ATOM 731 C C . LYS A 1 101 ? 15.083 -9.233 -26.740 1.00 61.19 101 LYS A C 1
ATOM 733 O O . LYS A 1 101 ? 15.485 -9.930 -27.693 1.00 61.19 101 LYS A O 1
#

Sequence (101 aa):
MSEPPSDSGNVPNAAAAKDMMLASVNQSIALAVQDATDLMRNIASIETTVIGIASAKWLAEPANVEYKNIIDSAKETITFSVENLTKVGENAGKVLSSLSK

Radius of gyration: 25.88 Å; chains: 1; bounding box: 70×31×74 Å